Protein AF-A0A956W5E2-F1 (afdb_monomer_lite)

Radius of gyration: 35.15 Å; chains: 1; bounding box: 68×75×87 Å

Structure (mmCIF, N/CA/C/O backbone):
data_AF-A0A956W5E2-F1
#
_entry.id   AF-A0A956W5E2-F1
#
loop_
_atom_site.group_PDB
_atom_site.id
_atom_site.type_symbol
_atom_site.label_atom_id
_atom_site.label_alt_id
_atom_site.label_comp_id
_atom_site.label_asym_id
_atom_site.label_entity_id
_atom_site.label_seq_id
_atom_site.pdbx_PDB_ins_code
_atom_site.Cartn_x
_atom_site.Cartn_y
_atom_site.Cartn_z
_atom_site.occupancy
_atom_site.B_iso_or_equiv
_atom_site.auth_seq_id
_atom_site.auth_comp_id
_atom_site.auth_asym_id
_atom_site.auth_atom_id
_atom_site.pdbx_PDB_model_num
ATOM 1 N N . MET A 1 1 ? -49.319 -36.018 43.834 1.00 47.03 1 MET A N 1
ATOM 2 C CA . MET A 1 1 ? -49.779 -35.787 42.452 1.00 47.03 1 MET A CA 1
ATOM 3 C C . MET A 1 1 ? -48.606 -35.218 41.683 1.00 47.03 1 MET A C 1
ATOM 5 O O . MET A 1 1 ? -48.385 -34.028 41.803 1.00 47.03 1 MET A O 1
ATOM 9 N N . THR A 1 2 ? -47.856 -36.078 40.998 1.00 46.12 2 THR A N 1
ATOM 10 C CA . THR A 1 2 ? -47.038 -35.797 39.804 1.00 46.12 2 THR A CA 1
ATOM 11 C C . THR A 1 2 ? -46.520 -37.161 39.338 1.00 46.12 2 THR A C 1
ATOM 13 O O . THR A 1 2 ? -45.759 -37.814 40.046 1.00 46.12 2 THR A O 1
ATOM 16 N N . ASN A 1 3 ? -47.065 -37.642 38.221 1.00 41.12 3 ASN A N 1
ATOM 17 C CA . ASN A 1 3 ? -46.637 -38.856 37.530 1.00 41.12 3 ASN A CA 1
ATOM 18 C C . ASN A 1 3 ? -45.717 -38.417 36.388 1.00 41.12 3 ASN A C 1
ATOM 20 O O . ASN A 1 3 ? -46.172 -37.624 35.568 1.00 41.12 3 ASN A O 1
ATOM 24 N N . GLU A 1 4 ? -44.504 -38.961 36.304 1.00 49.84 4 GLU A N 1
ATOM 25 C CA . GLU A 1 4 ? -43.619 -38.825 35.141 1.00 49.84 4 GLU A CA 1
ATOM 26 C C . GLU A 1 4 ? -43.017 -40.199 34.779 1.00 49.84 4 GLU A C 1
ATOM 28 O O . GLU A 1 4 ? -42.287 -40.806 35.559 1.00 49.84 4 GLU A O 1
ATOM 33 N N . GLU A 1 5 ? -43.458 -40.682 33.611 1.00 59.91 5 GLU A N 1
ATOM 34 C CA . GLU A 1 5 ? -42.736 -41.381 32.533 1.00 59.91 5 GLU A CA 1
ATOM 35 C C . GLU A 1 5 ? -41.824 -42.598 32.837 1.00 59.91 5 GLU A C 1
ATOM 37 O O . GLU A 1 5 ? -40.694 -42.442 33.304 1.00 59.91 5 GLU A O 1
ATOM 42 N N . PRO A 1 6 ? -42.216 -43.826 32.438 1.00 54.50 6 PRO A N 1
ATOM 43 C CA . PRO A 1 6 ? -41.291 -44.945 32.329 1.00 54.50 6 PRO A CA 1
ATOM 44 C C . PRO A 1 6 ? -40.751 -45.131 30.898 1.00 54.50 6 PRO A C 1
ATOM 46 O O . PRO A 1 6 ? -41.489 -45.466 29.978 1.00 54.50 6 PRO A O 1
ATOM 49 N N . GLY A 1 7 ? -39.424 -45.026 30.778 1.00 49.84 7 GLY A N 1
ATOM 50 C CA . GLY A 1 7 ? -38.568 -46.039 30.144 1.00 49.84 7 GLY A CA 1
ATOM 51 C C . GLY A 1 7 ? -38.759 -46.330 28.653 1.00 49.84 7 GLY A C 1
ATOM 52 O O . GLY A 1 7 ? -39.504 -47.225 28.268 1.00 49.84 7 GLY A O 1
ATOM 53 N N . GLN A 1 8 ? -37.950 -45.663 27.834 1.00 51.41 8 GLN A N 1
ATOM 54 C CA . GLN A 1 8 ? -37.712 -45.971 26.425 1.00 51.41 8 GLN A CA 1
ATOM 55 C C . GLN A 1 8 ? -36.754 -47.172 26.266 1.00 51.41 8 GLN A C 1
ATOM 57 O O . GLN A 1 8 ? -35.693 -47.172 26.895 1.00 51.41 8 GLN A O 1
ATOM 62 N N . PRO A 1 9 ? -37.055 -48.159 25.403 1.00 54.62 9 PRO A N 1
ATOM 63 C CA . PRO A 1 9 ? -36.047 -49.071 24.868 1.00 54.62 9 PRO A CA 1
ATOM 64 C C . PRO A 1 9 ? -35.708 -48.754 23.396 1.00 54.62 9 PRO A C 1
ATOM 66 O O . PRO A 1 9 ? -36.580 -48.729 22.532 1.00 54.62 9 PRO A O 1
ATOM 69 N N . GLU A 1 10 ? -34.421 -48.550 23.112 1.00 56.91 10 GLU A N 1
ATOM 70 C CA . GLU A 1 10 ? -33.783 -48.768 21.797 1.00 56.91 10 GLU A CA 1
ATOM 71 C C . GLU A 1 10 ? -33.281 -50.232 21.705 1.00 56.91 10 GLU A C 1
ATOM 73 O O . GLU A 1 10 ? -33.194 -50.890 22.747 1.00 56.91 10 GLU A O 1
ATOM 78 N N . PRO A 1 11 ? -32.764 -50.746 20.566 1.00 55.19 11 PRO A N 1
ATOM 79 C CA . PRO A 1 11 ? -33.040 -50.483 19.146 1.00 55.19 11 PRO A CA 1
ATOM 80 C C . PRO A 1 11 ? -33.234 -51.808 18.357 1.00 55.19 11 PRO A C 1
ATOM 82 O O . PRO A 1 11 ? -32.930 -52.897 18.841 1.00 55.19 11 PRO A O 1
ATOM 85 N N . THR A 1 12 ? -33.689 -51.759 17.103 1.00 53.91 12 THR A N 1
ATOM 86 C CA . THR A 1 12 ? -33.405 -52.830 16.119 1.00 53.91 12 THR A CA 1
ATOM 87 C C . THR A 1 12 ? -33.592 -52.286 14.706 1.00 53.91 12 THR A C 1
ATOM 89 O O . THR A 1 12 ? -34.713 -52.032 14.277 1.00 53.91 12 THR A O 1
ATOM 92 N N . GLU A 1 13 ? -32.484 -52.077 13.992 1.00 61.84 13 GLU A N 1
ATOM 93 C CA . GLU A 1 13 ? -32.472 -51.792 12.553 1.00 61.84 13 GLU A CA 1
ATOM 94 C C . GLU A 1 13 ? -33.006 -52.990 11.750 1.00 61.84 13 GLU A C 1
ATOM 96 O O . GLU A 1 13 ? -32.501 -54.106 11.908 1.00 61.84 13 GLU A O 1
ATOM 101 N N . PRO A 1 14 ? -33.938 -52.772 10.808 1.00 62.81 14 PRO A N 1
ATOM 102 C CA . PRO A 1 14 ? -34.128 -53.646 9.660 1.00 62.81 14 PRO A CA 1
ATOM 103 C C . PRO A 1 14 ? -33.393 -53.057 8.444 1.00 62.81 14 PRO A C 1
ATOM 105 O O . PRO A 1 14 ? -33.641 -51.920 8.045 1.00 62.81 14 PRO A O 1
ATOM 108 N N . GLY A 1 15 ? -32.476 -53.842 7.868 1.00 52.72 15 GLY A N 1
ATOM 109 C CA . GLY A 1 15 ? -31.698 -53.487 6.675 1.00 52.72 15 GLY A CA 1
ATOM 110 C C . GLY A 1 15 ? -32.546 -53.281 5.406 1.00 52.72 15 GLY A C 1
ATOM 111 O O . GLY A 1 15 ? -33.741 -53.570 5.409 1.00 52.72 15 GLY A O 1
ATOM 112 N N . PRO A 1 16 ? -31.943 -52.793 4.303 1.00 57.84 16 PRO A N 1
ATOM 113 C CA . PRO A 1 16 ? -32.678 -52.362 3.118 1.00 57.84 16 PRO A CA 1
ATOM 114 C C . PRO A 1 16 ? -32.922 -53.533 2.158 1.00 57.84 16 PRO A C 1
ATOM 116 O O . PRO A 1 16 ? -31.976 -54.168 1.689 1.00 57.84 16 PRO A O 1
ATOM 119 N N . PRO A 1 17 ? -34.186 -53.860 1.871 1.00 53.72 17 PRO A N 1
ATOM 120 C CA . PRO A 1 17 ? -34.570 -54.202 0.492 1.00 53.72 17 PRO A CA 1
ATOM 121 C C . PRO A 1 17 ? -36.031 -53.799 0.196 1.00 53.72 17 PRO A C 1
ATOM 123 O O . PRO A 1 17 ? -36.837 -53.712 1.108 1.00 53.72 17 PRO A O 1
ATOM 126 N N . GLN A 1 18 ? -36.543 -53.590 -1.010 1.00 50.56 18 GLN A N 1
ATOM 127 C CA . GLN A 1 18 ? -36.099 -53.424 -2.392 1.00 50.56 18 GLN A CA 1
ATOM 128 C C . GLN A 1 18 ? -37.248 -52.643 -3.068 1.00 50.56 18 GLN A C 1
ATOM 130 O O . GLN A 1 18 ? -38.310 -52.455 -2.478 1.00 50.56 18 GLN A O 1
ATOM 135 N N . ALA A 1 19 ? -37.018 -52.148 -4.281 1.00 51.19 19 ALA A N 1
ATOM 136 C CA . ALA A 1 19 ? -38.018 -51.430 -5.055 1.00 51.19 19 ALA A CA 1
ATOM 137 C C . ALA A 1 19 ? -39.234 -52.320 -5.355 1.00 51.19 19 ALA A C 1
ATOM 139 O O . ALA A 1 19 ? -39.094 -53.305 -6.073 1.00 51.19 19 ALA A O 1
ATOM 140 N N . ASP A 1 20 ? -40.401 -51.919 -4.851 1.00 49.09 20 ASP A N 1
ATOM 141 C CA . ASP A 1 20 ? -41.681 -52.409 -5.339 1.00 49.09 20 ASP A CA 1
ATOM 142 C C . ASP A 1 20 ? -42.245 -51.409 -6.349 1.00 49.09 20 ASP A C 1
ATOM 144 O O . ASP A 1 20 ? -42.499 -50.229 -6.094 1.00 49.09 20 ASP A O 1
ATOM 148 N N . GLU A 1 21 ? -42.351 -51.941 -7.550 1.00 55.62 21 GLU A N 1
ATOM 149 C CA . GLU A 1 21 ? -42.909 -51.395 -8.762 1.00 55.62 21 GLU A CA 1
ATOM 150 C C . GLU A 1 21 ? -44.428 -51.270 -8.558 1.00 55.62 21 GLU A C 1
ATOM 152 O O . GLU A 1 21 ? -45.067 -52.276 -8.263 1.00 55.62 21 GLU A O 1
ATOM 157 N N . ASN A 1 22 ? -45.004 -50.061 -8.658 1.00 51.66 22 ASN A N 1
ATOM 158 C CA . ASN A 1 22 ? -46.274 -49.760 -9.350 1.00 51.66 22 ASN A CA 1
ATOM 159 C C . ASN A 1 22 ? -46.899 -48.406 -8.941 1.00 51.66 22 ASN A C 1
ATOM 161 O O . ASN A 1 22 ? -47.152 -48.123 -7.777 1.00 51.66 22 ASN A O 1
ATOM 165 N N . GLU A 1 23 ? -47.228 -47.631 -9.981 1.00 51.31 23 GLU A N 1
ATOM 166 C CA . GLU A 1 23 ? -48.269 -46.591 -10.045 1.00 51.31 23 GLU A CA 1
ATOM 167 C C . GLU A 1 23 ? -48.008 -45.195 -9.446 1.00 51.31 23 GLU A C 1
ATOM 169 O O . GLU A 1 23 ? -48.607 -44.764 -8.468 1.00 51.31 23 GLU A O 1
ATOM 174 N N . ALA A 1 24 ? -47.286 -44.381 -10.222 1.00 43.59 24 ALA A N 1
ATOM 175 C CA . ALA A 1 24 ? -47.884 -43.151 -10.751 1.00 43.59 24 ALA A CA 1
ATOM 176 C C . ALA A 1 24 ? -47.294 -42.859 -12.138 1.00 43.59 24 ALA A C 1
ATOM 178 O O . ALA A 1 24 ? -46.158 -42.409 -12.285 1.00 43.59 24 ALA A O 1
ATOM 179 N N . ALA A 1 25 ? -48.077 -43.167 -13.171 1.00 47.22 25 ALA A N 1
ATOM 180 C CA . ALA A 1 25 ? -47.764 -42.890 -14.561 1.00 47.22 25 ALA A CA 1
ATOM 181 C C . ALA A 1 25 ? -47.647 -41.375 -14.796 1.00 47.22 25 ALA A C 1
ATOM 183 O O . ALA A 1 25 ? -48.639 -40.673 -14.984 1.00 47.22 25 ALA A O 1
ATOM 184 N N . VAL A 1 26 ? -46.416 -40.874 -14.828 1.00 54.81 26 VAL A N 1
ATOM 185 C CA . VAL A 1 26 ? -46.096 -39.643 -15.551 1.00 54.81 26 VAL A CA 1
ATOM 186 C C . VAL A 1 26 ? -46.123 -40.015 -17.035 1.00 54.81 26 VAL A C 1
ATOM 188 O O . VAL A 1 26 ? -45.442 -40.974 -17.408 1.00 54.81 26 VAL A O 1
ATOM 191 N N . PRO A 1 27 ? -46.890 -39.336 -17.908 1.00 49.84 27 PRO A N 1
ATOM 192 C CA . PRO A 1 27 ? -46.802 -39.617 -19.329 1.00 49.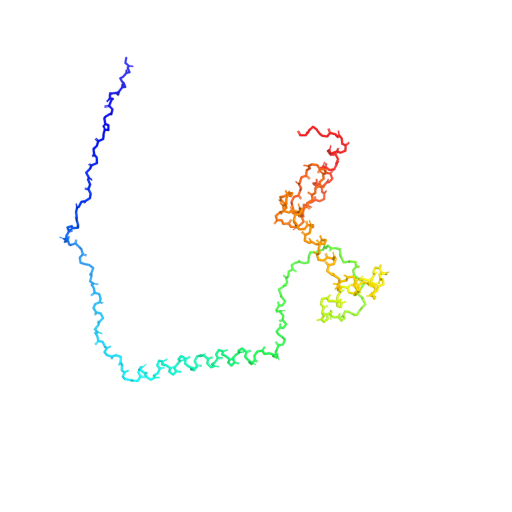84 27 PRO A CA 1
ATOM 193 C C . PRO A 1 27 ? -45.375 -39.310 -19.784 1.00 49.84 27 PRO A C 1
ATOM 195 O O . PRO A 1 27 ? -44.945 -38.157 -19.819 1.00 49.84 27 PRO A O 1
ATOM 198 N N . ALA A 1 28 ? -44.639 -40.364 -20.132 1.00 43.56 28 ALA A N 1
ATOM 199 C CA . ALA A 1 28 ? -43.452 -40.255 -20.948 1.00 43.56 28 ALA A CA 1
ATOM 200 C C . ALA A 1 28 ? -43.878 -39.537 -22.229 1.00 43.56 28 ALA A C 1
ATOM 202 O O . ALA A 1 28 ? -44.584 -40.112 -23.060 1.00 43.56 28 ALA A O 1
ATOM 203 N N . ALA A 1 29 ? -43.483 -38.272 -22.370 1.00 45.72 29 ALA A N 1
ATOM 204 C CA . ALA A 1 29 ? -43.527 -37.576 -23.641 1.00 45.72 29 ALA A CA 1
ATOM 205 C C . ALA A 1 29 ? -42.617 -38.355 -24.592 1.00 45.72 29 ALA A C 1
ATOM 207 O O . ALA A 1 29 ? -41.403 -38.165 -24.651 1.00 45.72 29 ALA A O 1
ATOM 208 N N . THR A 1 30 ? -43.220 -39.321 -25.275 1.00 41.28 30 THR A N 1
ATOM 209 C CA . THR A 1 30 ? -42.606 -40.094 -26.335 1.00 41.28 30 THR A CA 1
ATOM 210 C C . THR A 1 30 ? -42.427 -39.099 -27.466 1.00 41.28 30 THR A C 1
ATOM 212 O O . THR A 1 30 ? -43.352 -38.821 -28.225 1.00 41.28 30 THR A O 1
ATOM 215 N N . SER A 1 31 ? -41.255 -38.470 -27.519 1.00 53.00 31 SER A N 1
ATOM 216 C CA . SER A 1 31 ? -40.866 -37.699 -28.689 1.00 53.00 31 SER A CA 1
ATOM 217 C C . SER A 1 31 ? -40.899 -38.672 -29.870 1.00 53.00 31 SER A C 1
ATOM 219 O O . SER A 1 31 ? -40.242 -39.719 -29.799 1.00 53.00 31 SER A O 1
ATOM 221 N N . PRO A 1 32 ? -41.695 -38.425 -30.922 1.00 49.81 32 PRO A N 1
ATOM 222 C CA . PRO A 1 32 ? -41.685 -39.307 -32.069 1.00 49.81 32 PRO A CA 1
ATOM 223 C C . PRO A 1 32 ? -40.285 -39.216 -32.670 1.00 49.81 32 PRO A C 1
ATOM 225 O O . PRO A 1 32 ? -39.776 -38.121 -32.903 1.00 49.81 32 PRO A O 1
ATOM 228 N N . GLY A 1 33 ? -39.648 -40.371 -32.873 1.00 60.38 33 GLY A N 1
ATOM 229 C CA . GLY A 1 33 ? -38.333 -40.491 -33.492 1.00 60.38 33 GLY A CA 1
ATOM 230 C C . GLY A 1 33 ? -38.330 -39.904 -34.901 1.00 60.38 33 GLY A C 1
ATOM 231 O O . GLY A 1 33 ? -38.479 -40.619 -35.891 1.00 60.38 33 GLY A O 1
ATOM 232 N N . GLY A 1 34 ? -38.159 -38.590 -34.993 1.00 60.47 34 GLY A N 1
ATOM 233 C CA . GLY A 1 34 ? -37.855 -37.885 -36.219 1.00 60.47 34 GLY A CA 1
ATOM 234 C C . GLY A 1 34 ? -36.389 -38.121 -36.524 1.00 60.47 34 GLY A C 1
ATOM 235 O O . GLY A 1 34 ? -35.520 -37.588 -35.836 1.00 60.47 34 GLY A O 1
ATOM 236 N N . ARG A 1 35 ? -36.100 -38.927 -37.553 1.00 67.75 35 ARG A N 1
ATOM 237 C CA . ARG A 1 35 ? -34.781 -38.898 -38.195 1.00 67.75 35 ARG A CA 1
ATOM 238 C C . ARG A 1 35 ? -34.487 -37.433 -38.485 1.00 67.75 35 ARG A C 1
ATOM 240 O O . ARG A 1 35 ? -35.268 -36.799 -39.198 1.00 67.75 35 ARG A O 1
ATOM 247 N N . SER A 1 36 ? -33.422 -36.890 -37.900 1.00 67.38 36 SER A N 1
ATOM 248 C CA . SER A 1 36 ? -33.011 -35.533 -38.230 1.00 67.38 36 SER A CA 1
ATOM 249 C C . SER A 1 36 ? -32.875 -35.455 -39.759 1.00 67.38 36 SER A C 1
ATOM 251 O O . SER A 1 36 ? -32.303 -36.369 -40.365 1.00 67.38 36 SER A O 1
ATOM 253 N N . PRO A 1 37 ? -33.480 -34.454 -40.425 1.00 72.94 37 PRO A N 1
ATOM 254 C CA . PRO A 1 37 ? -33.415 -34.357 -41.879 1.00 72.94 37 PRO A CA 1
ATOM 255 C C . PRO A 1 37 ? -31.945 -34.351 -42.307 1.00 72.94 37 PRO A C 1
ATOM 257 O O . PRO A 1 37 ? -31.122 -33.763 -41.610 1.00 72.94 37 PRO A O 1
ATOM 260 N N . ILE A 1 38 ? -31.590 -34.994 -43.426 1.00 66.81 38 ILE A N 1
ATOM 261 C CA . ILE A 1 38 ? -30.189 -35.147 -43.886 1.00 66.81 38 ILE A CA 1
ATOM 262 C C . ILE A 1 38 ? -29.453 -33.797 -43.967 1.00 66.81 38 ILE A C 1
ATOM 264 O O . ILE A 1 38 ? -28.247 -33.741 -43.729 1.00 66.81 38 ILE A O 1
ATOM 268 N N . TRP A 1 39 ? -30.176 -32.686 -44.179 1.00 57.62 39 TRP A N 1
ATOM 269 C CA . TRP A 1 39 ? -29.602 -31.337 -44.104 1.00 57.62 39 TRP A CA 1
ATOM 270 C C . TRP A 1 39 ? -28.889 -31.061 -42.776 1.00 57.62 39 TRP A C 1
ATOM 272 O O . TRP A 1 39 ? -27.971 -30.255 -42.728 1.00 57.62 39 TRP A O 1
ATOM 282 N N . THR A 1 40 ? -29.281 -31.732 -41.689 1.00 63.25 40 THR A N 1
ATOM 283 C CA . THR A 1 40 ? -28.882 -31.399 -40.311 1.00 63.25 40 THR A CA 1
ATOM 284 C C . THR A 1 40 ? -27.511 -31.971 -40.025 1.00 63.25 40 THR A C 1
ATOM 286 O O . THR A 1 40 ? -26.769 -31.392 -39.244 1.00 63.25 40 THR A O 1
ATOM 289 N N . GLN A 1 41 ? -27.141 -33.054 -40.714 1.00 63.53 41 GLN A N 1
ATOM 290 C CA . GLN A 1 41 ? -25.807 -33.645 -40.645 1.00 63.53 41 GLN A CA 1
ATOM 291 C C . GLN A 1 41 ? -24.748 -32.777 -41.338 1.00 63.53 41 GLN A C 1
ATOM 293 O O . GLN A 1 41 ? -23.579 -32.865 -40.986 1.00 63.53 41 GLN A O 1
ATOM 298 N N . PHE A 1 42 ? -25.151 -31.904 -42.269 1.00 60.28 42 PHE A N 1
ATOM 299 C CA . PHE A 1 42 ? -24.257 -30.937 -42.914 1.00 60.28 42 PHE A CA 1
ATOM 300 C C . PHE A 1 42 ? -24.342 -29.545 -42.279 1.00 60.28 42 PHE A C 1
ATOM 302 O O . PHE A 1 42 ? -23.322 -28.887 -42.100 1.00 60.28 42 PHE A O 1
ATOM 309 N N . LEU A 1 43 ? -25.539 -29.110 -41.879 1.00 65.62 43 LEU A N 1
ATOM 310 C CA . LEU A 1 43 ? -25.760 -27.796 -41.277 1.00 65.62 43 LEU A CA 1
ATOM 311 C C . LEU A 1 43 ? -25.215 -27.696 -39.851 1.00 65.62 43 LEU A C 1
ATOM 313 O O . LEU A 1 43 ? -24.780 -26.619 -39.471 1.00 65.62 43 LEU A O 1
ATOM 317 N N . THR A 1 44 ? -25.184 -28.781 -39.068 1.00 69.69 44 THR A N 1
ATOM 318 C CA . THR A 1 44 ? -24.632 -28.733 -37.700 1.00 69.69 44 THR A CA 1
ATOM 319 C C . THR A 1 44 ? -23.111 -28.557 -37.650 1.00 69.69 44 THR A C 1
ATOM 321 O O . THR A 1 44 ? -22.681 -27.612 -36.989 1.00 69.69 44 THR A O 1
ATOM 324 N N . PRO A 1 45 ? -22.265 -29.340 -38.356 1.00 74.81 45 PRO A N 1
ATOM 325 C CA . PRO A 1 45 ? -20.827 -29.080 -38.345 1.00 74.81 45 PRO A CA 1
ATOM 326 C C . PRO A 1 45 ? -20.491 -27.753 -39.036 1.00 74.81 45 PRO A C 1
ATOM 328 O O . PRO A 1 45 ? -19.634 -27.020 -38.551 1.00 74.81 45 PRO A O 1
ATOM 331 N N . LEU A 1 46 ? -21.203 -27.388 -40.110 1.00 76.50 46 LEU A N 1
ATOM 332 C CA . LEU A 1 46 ? -20.994 -26.113 -40.798 1.00 76.50 46 LEU A CA 1
ATOM 333 C C . LEU A 1 46 ? -21.363 -24.913 -39.913 1.00 76.50 46 LEU A C 1
ATOM 335 O O . LEU A 1 46 ? -20.615 -23.943 -39.881 1.00 76.50 46 LEU A O 1
ATOM 339 N N . ALA A 1 47 ? -22.462 -24.973 -39.156 1.00 77.31 47 ALA A N 1
ATOM 340 C CA . ALA A 1 47 ? -22.846 -23.911 -38.226 1.00 77.31 47 ALA A CA 1
ATOM 341 C C . ALA A 1 47 ? -21.850 -23.761 -37.068 1.00 77.31 47 ALA A C 1
ATOM 343 O O . ALA A 1 47 ? -21.567 -22.638 -36.659 1.00 77.31 47 ALA A O 1
ATOM 344 N N . VAL A 1 48 ? -21.273 -24.863 -36.575 1.00 82.94 48 VAL A N 1
ATOM 345 C CA . VAL A 1 48 ? -20.214 -24.820 -35.553 1.00 82.94 48 VAL A CA 1
ATOM 346 C C . VAL A 1 48 ? -18.940 -24.185 -36.113 1.00 82.94 48 VAL A C 1
ATOM 348 O O . VAL A 1 48 ? -18.345 -23.341 -35.449 1.00 82.94 48 VAL A O 1
ATOM 351 N N . VAL A 1 49 ? -18.546 -24.520 -37.346 1.00 87.44 49 VAL A N 1
ATOM 352 C CA . VAL A 1 49 ? -17.375 -23.911 -38.000 1.00 87.44 49 VAL A CA 1
ATOM 353 C C . VAL A 1 49 ? -17.614 -22.429 -38.294 1.00 87.44 49 VAL A C 1
ATOM 355 O O . VAL A 1 49 ? -16.753 -21.611 -37.993 1.00 87.44 49 VAL A O 1
ATOM 358 N N . ILE A 1 50 ? -18.788 -22.055 -38.812 1.00 87.81 50 ILE A N 1
ATOM 359 C CA . ILE A 1 50 ? -19.150 -20.648 -39.046 1.00 87.81 50 ILE A CA 1
ATOM 360 C C . ILE A 1 50 ? -19.185 -19.879 -37.720 1.00 87.81 50 ILE A C 1
ATOM 362 O O . ILE A 1 50 ? -18.625 -18.790 -37.641 1.00 87.81 50 ILE A O 1
ATOM 366 N N . GLY A 1 51 ? -19.764 -20.452 -36.662 1.00 83.88 51 GLY A N 1
ATOM 367 C CA . GLY A 1 51 ? -19.757 -19.862 -35.322 1.00 83.88 51 GLY A CA 1
ATOM 368 C C . GLY A 1 51 ? -18.341 -19.661 -34.777 1.00 83.88 51 GLY A C 1
ATOM 369 O O . GLY A 1 51 ? -18.027 -18.581 -34.284 1.00 83.88 51 GLY A O 1
ATOM 370 N N . ALA A 1 52 ? -17.457 -20.649 -34.936 1.00 86.25 52 ALA A N 1
ATOM 371 C CA . ALA A 1 52 ? -16.058 -20.550 -34.523 1.00 86.25 52 ALA A CA 1
ATOM 372 C C . ALA A 1 52 ? -15.280 -19.490 -35.323 1.00 86.25 52 ALA A C 1
ATOM 374 O O . ALA A 1 52 ? -14.486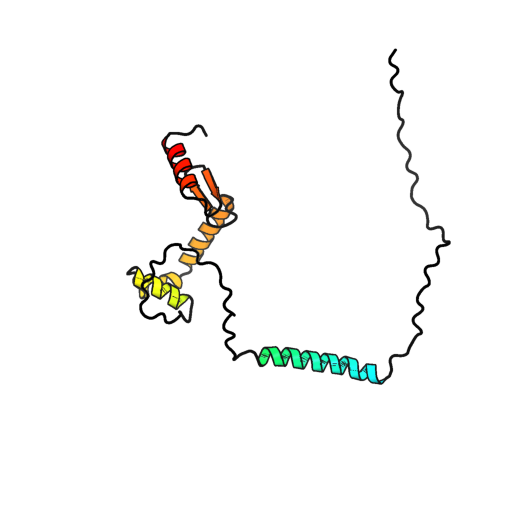 -18.755 -34.742 1.00 86.25 52 ALA A O 1
ATOM 375 N N . VAL A 1 53 ? -15.533 -19.365 -36.631 1.00 90.00 53 VAL A N 1
ATOM 376 C CA . VAL A 1 53 ? -14.911 -18.342 -37.490 1.00 90.00 53 VAL A CA 1
ATOM 377 C C . VAL A 1 53 ? -15.424 -16.942 -37.156 1.00 90.00 53 VAL A C 1
ATOM 379 O O . VAL A 1 53 ? -14.630 -16.010 -37.148 1.00 90.00 53 VAL A O 1
ATOM 382 N N . ILE A 1 54 ? -16.710 -16.778 -36.830 1.00 85.88 54 ILE A N 1
ATOM 383 C CA . ILE A 1 54 ? -17.257 -15.488 -36.381 1.00 85.88 54 ILE A CA 1
ATOM 384 C C . ILE A 1 54 ? -16.631 -15.089 -35.042 1.00 85.88 54 ILE A C 1
ATOM 386 O O . ILE A 1 54 ? -16.157 -13.967 -34.926 1.00 85.88 54 ILE A O 1
ATOM 390 N N . VAL A 1 55 ? -16.551 -15.998 -34.062 1.00 81.00 55 VAL A N 1
ATOM 391 C CA . VAL A 1 55 ? -15.927 -15.708 -32.756 1.00 81.00 55 VAL A CA 1
ATOM 392 C C . VAL A 1 55 ? -14.437 -15.383 -32.913 1.00 81.00 55 VAL A C 1
ATOM 394 O O . VAL A 1 55 ? -13.972 -14.370 -32.393 1.00 81.00 55 VAL A O 1
ATOM 397 N N . ALA A 1 56 ? -13.689 -16.176 -33.685 1.00 80.12 56 ALA A N 1
ATOM 398 C CA . ALA A 1 56 ? -12.278 -15.903 -33.964 1.00 80.12 56 ALA A CA 1
ATOM 399 C C . ALA A 1 56 ? -12.086 -14.582 -34.728 1.00 80.12 56 ALA A C 1
ATOM 401 O O . ALA A 1 56 ? -11.189 -13.809 -34.404 1.00 80.12 56 ALA A O 1
ATOM 402 N N . GLY A 1 57 ? -12.962 -14.300 -35.695 1.00 82.69 57 GLY A N 1
ATOM 403 C CA . GLY A 1 57 ? -12.987 -13.051 -36.445 1.00 82.69 57 GLY A CA 1
ATOM 404 C C . GLY A 1 57 ? -13.294 -11.847 -35.561 1.00 82.69 57 GLY A C 1
ATOM 405 O O . GLY A 1 57 ? -12.642 -10.826 -35.715 1.00 82.69 57 GLY A O 1
ATOM 406 N N . THR A 1 58 ? -14.210 -11.963 -34.592 1.00 79.62 58 THR A N 1
ATOM 407 C CA . THR A 1 58 ? -14.470 -10.877 -33.636 1.00 79.62 58 THR A CA 1
ATOM 408 C C . THR A 1 58 ? -13.273 -10.608 -32.737 1.00 79.62 58 THR A C 1
ATOM 410 O O . THR A 1 58 ? -12.969 -9.448 -32.526 1.00 79.62 58 THR A O 1
ATOM 413 N N . ILE A 1 59 ? -12.552 -11.639 -32.280 1.00 73.69 59 ILE A N 1
ATOM 414 C CA . ILE A 1 59 ? -11.357 -11.454 -31.441 1.00 73.69 59 ILE A CA 1
ATOM 415 C C . ILE A 1 59 ? -10.243 -10.750 -32.230 1.00 73.69 59 ILE A C 1
ATOM 417 O O . ILE A 1 59 ? -9.631 -9.825 -31.714 1.00 73.69 59 ILE A O 1
ATOM 421 N N . TRP A 1 60 ? -10.014 -11.147 -33.486 1.00 70.75 60 TRP A N 1
ATOM 422 C CA . TRP A 1 60 ? -8.994 -10.536 -34.353 1.00 70.75 60 TRP A CA 1
ATOM 423 C C . TRP A 1 60 ? -9.378 -9.145 -34.878 1.00 70.75 60 TRP A C 1
ATOM 425 O O . TRP A 1 60 ? -8.509 -8.372 -35.264 1.00 70.75 60 TRP A O 1
ATOM 435 N N . TYR A 1 61 ? -10.675 -8.837 -34.954 1.00 70.44 61 TYR A N 1
ATOM 436 C CA . TYR A 1 61 ? -11.170 -7.560 -35.475 1.00 70.44 61 TYR A CA 1
ATOM 437 C C . TYR A 1 61 ? -11.361 -6.498 -34.378 1.00 70.44 61 TYR A C 1
ATOM 439 O O . TYR A 1 61 ? -11.553 -5.329 -34.694 1.00 70.44 61 TYR A O 1
ATOM 447 N N . THR A 1 62 ? -11.293 -6.864 -33.093 1.00 64.12 62 THR A N 1
ATOM 448 C CA . THR A 1 62 ? -11.427 -5.920 -31.965 1.00 64.12 62 THR A CA 1
ATOM 449 C C . THR A 1 62 ? -10.116 -5.283 -31.492 1.00 64.12 62 THR A C 1
ATOM 451 O O . THR A 1 62 ? -10.106 -4.689 -30.419 1.00 64.12 62 THR A O 1
ATOM 454 N N . ASP A 1 63 ? -9.027 -5.357 -32.260 1.00 60.94 63 ASP A N 1
ATOM 455 C CA . ASP A 1 63 ? -7.734 -4.785 -31.845 1.00 60.94 63 ASP A CA 1
ATOM 456 C C . ASP A 1 63 ? -7.552 -3.273 -32.122 1.00 60.94 63 ASP A C 1
ATOM 458 O O . ASP A 1 63 ? -6.496 -2.740 -31.804 1.00 60.94 63 ASP A O 1
ATOM 462 N N . ASP A 1 64 ? -8.549 -2.531 -32.628 1.00 61.91 64 ASP A N 1
ATOM 463 C CA . ASP A 1 64 ? -8.340 -1.108 -32.980 1.00 61.91 64 ASP A CA 1
ATOM 464 C C . ASP A 1 64 ? -9.549 -0.168 -32.766 1.00 61.91 64 ASP A C 1
ATOM 466 O O . ASP A 1 64 ? -9.775 0.753 -33.544 1.00 61.91 64 ASP A O 1
ATOM 470 N N . GLU A 1 65 ? -10.322 -0.321 -31.686 1.00 58.66 65 GLU A N 1
ATOM 471 C CA . GLU A 1 65 ? -11.274 0.730 -31.276 1.00 58.66 65 GLU A CA 1
ATOM 472 C C . GLU A 1 65 ? -11.127 1.037 -29.772 1.00 58.66 65 GLU A C 1
ATOM 474 O O . GLU A 1 65 ? -11.479 0.201 -28.932 1.00 58.66 65 GLU A O 1
ATOM 479 N N . PRO A 1 66 ? -10.621 2.226 -29.385 1.00 54.91 66 PRO A N 1
ATOM 480 C CA . PRO A 1 66 ? -10.573 2.638 -27.991 1.00 54.91 66 PRO A CA 1
ATOM 481 C C . PRO A 1 66 ? -12.002 2.901 -27.511 1.00 54.91 66 PRO A C 1
ATOM 483 O O . PRO A 1 66 ? -12.538 4.000 -27.657 1.00 54.91 66 PRO A O 1
ATOM 486 N N . VAL A 1 67 ? -12.640 1.889 -26.924 1.00 50.88 67 VAL A N 1
ATOM 487 C CA . VAL A 1 67 ? -13.900 2.080 -26.207 1.00 50.88 67 VAL A CA 1
ATOM 488 C C . VAL A 1 67 ? -13.581 2.896 -24.960 1.00 50.88 67 VAL A C 1
ATOM 490 O O . VAL A 1 67 ? -13.178 2.364 -23.926 1.00 50.88 67 VAL A O 1
ATOM 493 N N . ALA A 1 68 ? -13.729 4.215 -25.077 1.00 58.09 68 ALA A N 1
ATOM 494 C CA . ALA A 1 68 ? -13.774 5.107 -23.934 1.00 58.09 68 ALA A CA 1
ATOM 495 C C . ALA A 1 68 ? -14.824 4.547 -22.960 1.00 58.09 68 ALA A C 1
ATOM 497 O O . ALA A 1 68 ? -15.977 4.363 -23.369 1.00 58.09 68 ALA A O 1
ATOM 498 N N . PRO A 1 69 ? -14.467 4.222 -21.705 1.00 52.75 69 PRO A N 1
ATOM 499 C CA . PRO A 1 69 ? -15.456 3.731 -20.769 1.00 52.75 69 PRO A CA 1
ATOM 500 C C . PRO A 1 69 ? -16.510 4.821 -20.598 1.00 52.75 69 PRO A C 1
ATOM 502 O O . PRO A 1 69 ? -16.193 5.970 -20.280 1.00 52.75 69 PRO A O 1
ATOM 505 N N . ALA A 1 70 ? -17.763 4.450 -20.869 1.00 48.66 70 ALA A N 1
ATOM 506 C CA . ALA A 1 70 ? -18.920 5.272 -20.579 1.00 48.66 70 ALA A CA 1
ATOM 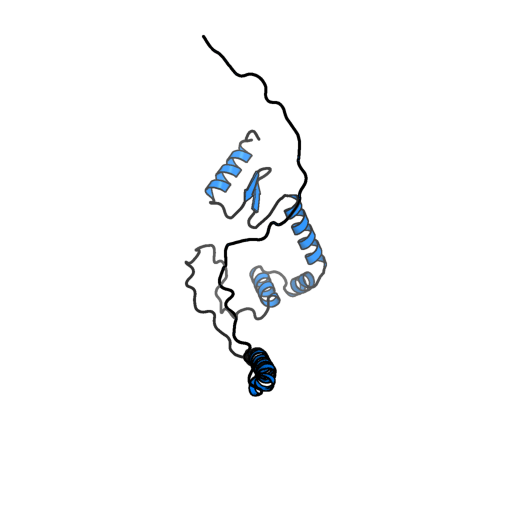507 C C . ALA A 1 70 ? -18.763 5.834 -19.164 1.00 48.66 70 ALA A C 1
ATOM 509 O O . ALA A 1 70 ? -18.534 5.079 -18.218 1.00 48.66 70 ALA A O 1
ATOM 510 N N . ALA A 1 71 ? -18.833 7.159 -19.056 1.00 48.81 71 ALA A N 1
ATOM 511 C CA . ALA A 1 71 ? -18.725 7.883 -17.806 1.00 48.81 71 ALA A CA 1
ATOM 512 C C . ALA A 1 71 ? -19.798 7.385 -16.828 1.00 48.81 71 ALA A C 1
ATOM 514 O O . ALA A 1 71 ? -20.944 7.836 -16.844 1.00 48.81 71 ALA A O 1
ATOM 515 N N . VAL A 1 72 ? -19.422 6.434 -15.976 1.00 42.53 72 VAL A N 1
ATOM 516 C CA . VAL A 1 72 ? -20.133 6.165 -14.736 1.00 42.53 72 VAL A CA 1
ATOM 517 C C . VAL A 1 72 ? -19.733 7.300 -13.814 1.00 42.53 72 VAL A C 1
ATOM 519 O O . VAL A 1 72 ? -18.587 7.406 -13.382 1.00 42.53 72 VAL A O 1
ATOM 522 N N . VAL A 1 73 ? -20.682 8.201 -13.600 1.00 51.59 73 VAL A N 1
ATOM 523 C CA . VAL A 1 73 ? -20.587 9.290 -12.636 1.00 51.59 73 VAL A CA 1
ATOM 524 C C . VAL A 1 73 ? -20.546 8.648 -11.249 1.00 51.59 73 VAL A C 1
ATOM 526 O O . VAL A 1 73 ? -21.580 8.359 -10.649 1.00 51.59 73 VAL A O 1
ATOM 529 N N . SER A 1 74 ? -19.346 8.330 -10.774 1.00 53.25 74 SER A N 1
ATOM 530 C CA . SER A 1 74 ? -19.111 8.023 -9.367 1.00 53.25 74 SER A CA 1
ATOM 531 C C . SER A 1 74 ? -19.128 9.344 -8.597 1.00 53.25 74 SER A C 1
ATOM 533 O O . SER A 1 74 ? -18.528 10.309 -9.076 1.00 53.25 74 SER A O 1
ATOM 535 N N . PRO A 1 75 ? -19.813 9.432 -7.442 1.00 52.78 75 PRO A N 1
ATOM 536 C CA . PRO A 1 75 ? -19.752 10.631 -6.621 1.00 52.78 75 PRO A CA 1
ATOM 537 C C . PRO A 1 75 ? -18.295 10.883 -6.230 1.00 52.78 75 PRO A C 1
ATOM 539 O O . PRO A 1 75 ? -17.589 9.965 -5.809 1.00 52.78 75 PRO A O 1
ATOM 542 N N . GLU A 1 76 ? -17.862 12.122 -6.443 1.00 48.84 76 GLU A N 1
ATOM 543 C CA . GLU A 1 76 ? -16.550 12.640 -6.078 1.00 48.84 76 GLU A CA 1
ATOM 544 C C . GLU A 1 76 ? -16.269 12.282 -4.612 1.00 48.84 76 GLU A C 1
ATOM 546 O O . GLU A 1 76 ? -16.953 12.739 -3.697 1.00 48.84 76 GLU A O 1
ATOM 551 N N . LEU A 1 77 ? -15.296 11.399 -4.386 1.00 44.66 77 LEU A N 1
ATOM 552 C CA . LEU A 1 77 ? -14.668 11.284 -3.081 1.00 44.66 77 LEU A CA 1
ATOM 553 C C . LEU A 1 77 ? -13.661 12.426 -3.005 1.00 44.66 77 LEU A C 1
ATOM 555 O O . LEU A 1 77 ? -12.535 12.309 -3.487 1.00 44.66 77 LEU A O 1
ATOM 559 N N . ASP A 1 78 ? -14.104 13.535 -2.422 1.00 47.59 78 ASP A N 1
ATOM 560 C CA . ASP A 1 78 ? -13.258 14.615 -1.926 1.00 47.59 78 ASP A CA 1
ATOM 561 C C . ASP A 1 78 ? -12.229 14.046 -0.931 1.00 47.59 78 ASP A C 1
ATOM 563 O O . ASP A 1 78 ? -12.469 13.973 0.274 1.00 47.59 78 ASP A O 1
ATOM 567 N N . ALA A 1 79 ? -11.075 13.596 -1.424 1.00 43.53 79 ALA A N 1
ATOM 568 C CA . ALA A 1 79 ? -9.961 13.175 -0.580 1.00 43.53 79 ALA A CA 1
ATOM 569 C C . ALA A 1 79 ? -8.615 13.388 -1.292 1.00 43.53 79 ALA A C 1
ATOM 571 O O . ALA A 1 79 ? -8.137 12.542 -2.040 1.00 43.53 79 ALA A O 1
ATOM 572 N N . VAL A 1 80 ? -8.006 14.546 -1.004 1.00 47.06 80 VAL A N 1
ATOM 573 C CA . VAL A 1 80 ? -6.583 14.887 -1.204 1.00 47.06 80 VAL A CA 1
ATOM 574 C C . VAL A 1 80 ? -6.064 14.709 -2.641 1.00 47.06 80 VAL A C 1
ATOM 576 O O . VAL A 1 80 ? -5.292 13.816 -2.979 1.00 47.06 80 VAL A O 1
ATOM 579 N N . SER A 1 81 ? -6.412 15.676 -3.493 1.00 46.78 81 SER A N 1
ATOM 580 C CA . SER A 1 81 ? -5.611 15.991 -4.677 1.00 46.78 81 SER A CA 1
ATOM 581 C C . SER A 1 81 ? -4.453 16.903 -4.271 1.00 46.78 81 SER A C 1
ATOM 583 O O . SER A 1 81 ? -4.634 18.096 -4.030 1.00 46.78 81 SER A O 1
ATOM 585 N N . ALA A 1 82 ? -3.257 16.326 -4.177 1.00 48.03 82 ALA A N 1
ATOM 586 C CA . ALA A 1 82 ? -1.992 17.060 -4.136 1.00 48.03 82 ALA A CA 1
ATOM 587 C C . ALA A 1 82 ? -1.125 16.755 -5.373 1.00 48.03 82 ALA A C 1
ATOM 589 O O . ALA A 1 82 ? 0.099 16.832 -5.307 1.00 48.03 82 ALA A O 1
ATOM 590 N N . ALA A 1 83 ? -1.737 16.394 -6.506 1.00 46.31 83 ALA A N 1
ATOM 591 C CA . ALA A 1 83 ? -1.014 16.278 -7.770 1.00 46.31 83 ALA A CA 1
ATOM 592 C C . ALA A 1 83 ? -1.016 17.642 -8.488 1.00 46.31 83 ALA A C 1
ATOM 594 O O . ALA A 1 83 ? -2.093 18.207 -8.703 1.00 46.31 83 ALA A O 1
ATOM 595 N N . PRO A 1 84 ? 0.145 18.195 -8.889 1.00 45.72 84 PRO A N 1
ATOM 596 C CA . PRO A 1 84 ? 0.170 19.400 -9.699 1.00 45.72 84 PRO A CA 1
ATOM 597 C C . PRO A 1 84 ? -0.386 19.077 -11.090 1.00 45.72 84 PRO A C 1
ATOM 599 O O . PRO A 1 84 ? 0.213 18.347 -11.879 1.00 45.72 84 PRO A O 1
ATOM 602 N N . THR A 1 85 ? -1.549 19.642 -11.407 1.00 50.38 85 THR A N 1
ATOM 603 C CA . THR A 1 85 ? -2.110 19.661 -12.760 1.00 50.38 85 THR A CA 1
ATOM 604 C C . THR A 1 85 ? -1.300 20.606 -13.641 1.00 50.38 85 THR A C 1
ATOM 606 O O . THR A 1 85 ? -1.659 21.764 -13.847 1.00 50.38 85 THR A O 1
ATOM 609 N N . THR A 1 86 ? -0.209 20.096 -14.196 1.00 49.03 86 THR A N 1
ATOM 610 C CA . THR A 1 86 ? 0.457 20.673 -15.367 1.00 49.03 86 THR A CA 1
ATOM 611 C C . THR A 1 86 ? 0.425 19.637 -16.482 1.00 49.03 86 THR A C 1
ATOM 613 O O . THR A 1 86 ? 1.228 18.716 -16.483 1.00 49.03 86 THR A O 1
ATOM 616 N N . GLY A 1 87 ? -0.544 19.774 -17.397 1.00 54.53 87 GLY A N 1
ATOM 617 C CA . GLY A 1 87 ? -0.604 19.064 -18.683 1.00 54.53 87 GLY A CA 1
ATOM 618 C C . GLY A 1 87 ? -0.497 17.538 -18.596 1.00 54.53 87 GLY A C 1
ATOM 619 O O . GLY A 1 87 ? 0.535 16.977 -18.945 1.00 54.53 87 GLY A O 1
ATOM 620 N N . ALA A 1 88 ? -1.562 16.866 -18.154 1.00 53.78 88 ALA A N 1
ATOM 621 C CA . ALA A 1 88 ? -1.590 15.412 -18.026 1.00 53.78 88 ALA A CA 1
ATOM 622 C C . ALA A 1 88 ? -1.529 14.719 -19.400 1.00 53.78 88 ALA A C 1
ATOM 624 O O . ALA A 1 88 ? -2.542 14.538 -20.073 1.00 53.78 88 ALA A O 1
ATOM 625 N N . VAL A 1 89 ? -0.331 14.299 -19.799 1.00 58.38 89 VAL A N 1
ATOM 626 C CA . VAL A 1 89 ? -0.174 13.131 -20.666 1.00 58.38 89 VAL A CA 1
ATOM 627 C C . VAL A 1 89 ? -0.407 11.924 -19.762 1.00 58.38 89 VAL A C 1
ATOM 629 O O . VAL A 1 89 ? 0.307 11.754 -18.773 1.00 58.38 89 VAL A O 1
ATOM 632 N N . SER A 1 90 ? -1.437 11.123 -20.037 1.00 72.81 90 SER A N 1
ATOM 633 C CA . SER A 1 90 ? -1.643 9.863 -19.320 1.00 72.81 90 SER A CA 1
ATOM 634 C C . SER A 1 90 ? -0.387 9.001 -19.472 1.00 72.81 90 SER A C 1
ATOM 636 O O . SER A 1 90 ? 0.106 8.868 -20.594 1.00 72.81 90 SER A O 1
ATOM 638 N N . PRO A 1 91 ? 0.161 8.436 -18.384 1.00 72.12 91 PRO A N 1
ATOM 639 C CA . PRO A 1 91 ? 1.339 7.593 -18.494 1.00 72.12 91 PRO A CA 1
ATOM 640 C C . PRO A 1 91 ? 1.003 6.387 -19.372 1.00 72.12 91 PRO A C 1
ATOM 642 O O . PRO A 1 91 ? 0.064 5.645 -19.091 1.00 72.12 91 PRO A O 1
ATOM 645 N N . THR A 1 92 ? 1.766 6.201 -20.448 1.00 82.38 92 THR A N 1
ATOM 646 C CA . THR A 1 92 ? 1.582 5.082 -21.383 1.00 82.38 92 THR A CA 1
ATOM 647 C C . THR A 1 92 ? 1.916 3.744 -20.716 1.00 82.38 92 THR A C 1
ATOM 649 O O . THR A 1 92 ? 1.393 2.705 -21.112 1.00 82.38 92 THR A O 1
ATOM 652 N N . THR A 1 93 ? 2.766 3.758 -19.680 1.00 92.75 93 THR A N 1
ATOM 653 C CA . THR A 1 93 ? 3.151 2.575 -18.903 1.00 92.75 93 THR A CA 1
ATOM 654 C C . THR A 1 93 ? 3.159 2.845 -17.395 1.00 92.75 93 THR A C 1
ATOM 656 O O . THR A 1 93 ? 3.297 3.981 -16.941 1.00 92.75 93 THR A O 1
ATOM 659 N N . VAL A 1 94 ? 3.083 1.776 -16.594 1.00 92.12 94 VAL A N 1
ATOM 660 C CA . VAL A 1 94 ? 3.236 1.852 -15.127 1.00 92.12 94 VAL A CA 1
ATOM 661 C C . VAL A 1 94 ? 4.610 2.403 -14.735 1.00 92.12 94 VAL A C 1
ATOM 663 O O . VAL A 1 94 ? 4.713 3.176 -13.787 1.00 92.12 94 VAL A O 1
ATOM 666 N N . LEU A 1 95 ? 5.664 2.048 -15.480 1.00 92.81 95 LEU A N 1
ATOM 667 C CA . LEU A 1 95 ? 7.006 2.572 -15.237 1.00 92.81 95 LEU A CA 1
ATOM 668 C C . LEU A 1 95 ? 7.032 4.095 -15.395 1.00 92.81 95 LEU A C 1
ATOM 670 O O . LEU A 1 95 ? 7.552 4.781 -14.521 1.00 92.81 95 LEU A O 1
ATOM 674 N N . ASP A 1 96 ? 6.431 4.628 -16.459 1.00 93.94 96 ASP A N 1
ATOM 675 C CA . ASP A 1 96 ? 6.386 6.075 -16.694 1.00 93.94 96 ASP A CA 1
ATOM 676 C C . ASP A 1 96 ? 5.615 6.802 -15.587 1.00 93.94 96 ASP A C 1
ATOM 678 O O . ASP A 1 96 ? 6.054 7.855 -15.124 1.00 93.94 96 ASP A O 1
ATOM 682 N N . ALA A 1 97 ? 4.518 6.212 -15.099 1.00 94.94 97 ALA A N 1
ATOM 683 C CA . ALA A 1 97 ? 3.767 6.746 -13.964 1.00 94.94 97 ALA A CA 1
ATOM 684 C C . ALA A 1 97 ? 4.637 6.832 -12.699 1.00 94.94 97 ALA A C 1
ATOM 686 O O . ALA A 1 97 ? 4.721 7.884 -12.064 1.00 94.94 97 ALA A O 1
ATOM 687 N N . LEU A 1 98 ? 5.330 5.742 -12.354 1.00 95.25 98 LEU A N 1
ATOM 688 C CA . LEU A 1 98 ? 6.198 5.677 -11.175 1.00 95.25 98 LEU A CA 1
ATOM 689 C C . LEU A 1 98 ? 7.382 6.646 -11.272 1.00 95.25 98 LEU A C 1
ATOM 691 O O . LEU A 1 98 ? 7.703 7.313 -10.290 1.00 95.25 98 LEU A O 1
ATOM 695 N N . LEU A 1 99 ? 8.012 6.766 -12.444 1.00 95.31 99 LEU A N 1
ATOM 696 C CA . LEU A 1 99 ? 9.080 7.746 -12.672 1.00 95.31 99 LEU A CA 1
ATOM 697 C C . LEU A 1 99 ? 8.556 9.186 -12.579 1.00 95.31 99 LEU A C 1
ATOM 699 O O . LEU A 1 99 ? 9.248 10.051 -12.043 1.00 95.31 99 LEU A O 1
ATOM 703 N N . GLY A 1 100 ? 7.329 9.434 -13.043 1.00 95.25 100 GLY A N 1
ATOM 704 C CA . GLY A 1 100 ? 6.652 10.719 -12.894 1.00 95.25 100 GLY A CA 1
ATOM 705 C C . GLY A 1 100 ? 6.404 11.092 -11.431 1.00 95.25 100 GLY A C 1
ATOM 706 O O . GLY A 1 100 ? 6.602 12.246 -11.055 1.00 95.25 100 GLY A O 1
ATOM 707 N N . TYR A 1 101 ? 6.022 10.136 -10.578 1.00 96.62 101 TYR A N 1
ATOM 708 C CA . TYR A 1 101 ? 5.924 10.373 -9.133 1.00 96.62 101 TYR A CA 1
ATOM 709 C C . TYR A 1 101 ? 7.292 10.601 -8.497 1.00 96.62 101 TYR A C 1
ATOM 711 O O . TYR A 1 101 ? 7.438 11.540 -7.722 1.00 96.62 101 TYR A O 1
ATOM 719 N N . ALA A 1 102 ? 8.302 9.804 -8.859 1.00 96.12 102 ALA A N 1
ATOM 720 C CA . ALA A 1 102 ? 9.665 9.976 -8.362 1.00 96.12 102 ALA A CA 1
ATOM 721 C C . ALA A 1 102 ? 10.194 11.391 -8.642 1.00 96.12 102 ALA A C 1
ATOM 723 O O . ALA A 1 102 ? 10.735 12.031 -7.746 1.00 96.12 102 ALA A O 1
ATOM 724 N N . GLN A 1 103 ? 9.951 11.923 -9.842 1.00 95.88 103 GLN A N 1
ATOM 725 C CA . GLN A 1 103 ? 10.326 13.293 -10.188 1.00 95.88 103 GLN A CA 1
ATOM 726 C C . GLN A 1 103 ? 9.589 14.348 -9.345 1.00 95.88 103 GLN A C 1
ATOM 728 O O . GLN A 1 103 ? 10.195 15.342 -8.955 1.00 95.88 103 GLN A O 1
ATOM 733 N N . GLN A 1 104 ? 8.301 14.147 -9.041 1.00 96.31 104 GLN A N 1
ATOM 734 C CA . GLN A 1 104 ? 7.517 15.080 -8.213 1.00 96.31 104 GLN A CA 1
ATOM 735 C C . GLN A 1 104 ? 8.040 15.190 -6.778 1.00 96.31 104 GLN A C 1
ATOM 737 O O . GLN A 1 104 ? 7.882 16.237 -6.153 1.00 96.31 104 GLN A O 1
ATOM 742 N N . VAL A 1 105 ? 8.662 14.125 -6.266 1.00 96.81 105 VAL A N 1
ATOM 743 C CA . VAL A 1 105 ? 9.263 14.085 -4.925 1.00 96.81 105 VAL A CA 1
ATOM 744 C C . VAL A 1 105 ? 10.794 14.208 -4.949 1.00 96.81 105 VAL A C 1
ATOM 746 O O . VAL A 1 105 ? 11.444 13.872 -3.964 1.00 96.81 105 VAL A O 1
ATOM 749 N N . ASP A 1 106 ? 11.362 14.693 -6.060 1.00 96.31 106 ASP A N 1
ATOM 750 C CA . ASP A 1 106 ? 12.800 14.958 -6.251 1.00 96.31 106 ASP A CA 1
ATOM 751 C C . ASP A 1 106 ? 13.715 13.729 -6.049 1.00 96.31 106 ASP A C 1
ATOM 753 O O . ASP A 1 106 ? 14.850 13.818 -5.580 1.00 96.31 106 ASP A O 1
ATOM 757 N N . ILE A 1 107 ? 13.221 12.543 -6.413 1.00 97.19 107 ILE A N 1
ATOM 758 C CA . ILE A 1 107 ? 14.008 11.306 -6.460 1.00 97.19 107 ILE A CA 1
ATOM 759 C C . ILE A 1 107 ? 14.724 11.200 -7.816 1.00 97.19 107 ILE A C 1
ATOM 761 O O . ILE A 1 107 ? 14.119 11.377 -8.876 1.00 97.19 107 ILE A O 1
ATOM 765 N N . ASP A 1 108 ? 16.008 10.821 -7.793 1.00 97.50 108 ASP A N 1
ATOM 766 C CA . ASP A 1 108 ? 16.789 10.510 -8.997 1.00 97.50 108 ASP A CA 1
ATOM 767 C C . ASP A 1 108 ? 16.144 9.351 -9.777 1.00 97.50 108 ASP A C 1
ATOM 769 O O . ASP A 1 108 ? 16.134 8.193 -9.349 1.00 97.50 108 ASP A O 1
ATOM 773 N N . THR A 1 109 ? 15.610 9.665 -10.956 1.00 96.31 109 THR A N 1
ATOM 774 C CA . THR A 1 109 ? 14.849 8.715 -11.778 1.00 96.31 109 THR A CA 1
ATOM 775 C C . THR A 1 109 ? 15.713 7.613 -12.396 1.00 96.31 109 THR A C 1
ATOM 777 O O . THR A 1 109 ? 15.201 6.532 -12.690 1.00 96.31 109 THR A O 1
ATOM 780 N N . SER A 1 110 ? 17.020 7.832 -12.564 1.00 95.75 110 SER A N 1
ATOM 781 C CA . SER A 1 110 ? 17.959 6.826 -13.076 1.00 95.75 110 SER A CA 1
ATOM 782 C C . SER A 1 110 ? 18.266 5.775 -12.010 1.00 95.75 110 SER A C 1
ATOM 784 O O . SER A 1 110 ? 18.171 4.564 -12.251 1.00 95.75 110 SER A O 1
ATOM 786 N N . GLN A 1 111 ? 18.557 6.234 -10.793 1.00 95.38 111 GLN A N 1
ATOM 787 C CA . GLN A 1 111 ? 18.749 5.371 -9.629 1.00 95.38 111 GLN A CA 1
ATOM 788 C C . GLN A 1 111 ? 17.459 4.627 -9.290 1.00 95.38 111 GLN A C 1
ATOM 790 O O . GLN A 1 111 ? 17.483 3.416 -9.070 1.00 95.38 111 GLN A O 1
ATOM 795 N N . PHE A 1 112 ? 16.317 5.313 -9.330 1.00 96.00 112 PHE A N 1
ATOM 796 C CA . PHE A 1 112 ? 15.024 4.698 -9.060 1.00 96.00 112 PHE A CA 1
ATOM 797 C C . PHE A 1 112 ? 14.656 3.633 -10.098 1.00 96.00 112 PHE A C 1
ATOM 799 O O . PHE A 1 112 ? 14.241 2.540 -9.721 1.00 96.00 112 PHE A O 1
ATOM 806 N N . ARG A 1 113 ? 14.902 3.875 -11.393 1.00 94.62 113 ARG A N 1
ATOM 807 C CA . ARG A 1 113 ? 14.723 2.849 -12.435 1.00 94.62 113 ARG A CA 1
ATOM 808 C C . ARG A 1 113 ? 15.585 1.615 -12.172 1.00 94.62 113 ARG A C 1
ATOM 810 O O . ARG A 1 113 ? 15.109 0.496 -12.333 1.00 94.62 113 ARG A O 1
ATOM 817 N N . THR A 1 114 ? 16.832 1.815 -11.753 1.00 94.12 114 THR A N 1
ATOM 818 C CA . THR A 1 114 ? 17.737 0.712 -11.395 1.00 94.12 114 THR A CA 1
ATOM 819 C C . THR A 1 114 ? 17.207 -0.069 -10.190 1.00 94.12 114 THR A C 1
ATOM 821 O O . THR A 1 114 ? 17.230 -1.296 -10.196 1.00 94.12 114 THR A O 1
ATOM 824 N N . CYS A 1 115 ? 16.671 0.628 -9.185 1.00 93.00 115 CYS A N 1
ATOM 825 C CA . CYS A 1 115 ? 16.041 0.020 -8.014 1.00 93.00 115 CYS A CA 1
ATOM 826 C C . CYS A 1 115 ? 14.806 -0.814 -8.389 1.00 93.00 115 CYS A C 1
ATOM 828 O O . CYS A 1 115 ? 14.677 -1.950 -7.944 1.00 93.00 115 CYS A O 1
ATOM 830 N N . LEU A 1 116 ? 13.934 -0.291 -9.257 1.00 92.94 116 LEU A N 1
ATOM 831 C CA . LEU A 1 116 ? 12.741 -1.004 -9.729 1.00 92.94 116 LEU A CA 1
ATOM 832 C C . LEU A 1 116 ? 13.072 -2.254 -10.557 1.00 92.94 116 LEU A C 1
ATOM 834 O O . LEU A 1 116 ? 12.300 -3.205 -10.549 1.00 92.94 116 LEU A O 1
ATOM 838 N N . ALA A 1 117 ? 14.200 -2.254 -11.272 1.00 90.50 117 ALA A N 1
ATOM 839 C CA . ALA A 1 117 ? 14.658 -3.398 -12.063 1.00 90.50 117 ALA A CA 1
ATOM 840 C C . ALA A 1 117 ? 15.382 -4.475 -11.230 1.00 90.50 117 ALA A C 1
ATOM 842 O O . ALA A 1 117 ? 15.730 -5.525 -11.764 1.00 90.50 117 ALA A O 1
ATOM 843 N N . SER A 1 118 ? 15.648 -4.206 -9.950 1.00 90.94 118 SER A N 1
ATOM 844 C CA . SER A 1 118 ? 16.316 -5.127 -9.033 1.00 90.94 118 SER A CA 1
ATOM 845 C C . SER A 1 118 ? 15.313 -6.045 -8.332 1.00 90.94 118 SER A C 1
ATOM 847 O O . SER A 1 118 ? 14.295 -5.588 -7.810 1.00 90.94 118 SER A O 1
ATOM 849 N N . ASP A 1 119 ? 15.667 -7.322 -8.184 1.00 92.25 119 ASP A N 1
ATOM 850 C CA . ASP A 1 119 ? 14.876 -8.296 -7.417 1.00 92.25 119 ASP A CA 1
ATOM 851 C C . ASP A 1 119 ? 14.784 -7.952 -5.917 1.00 92.25 119 ASP A C 1
ATOM 853 O O . ASP A 1 119 ? 13.900 -8.438 -5.211 1.00 92.25 119 ASP A O 1
ATOM 857 N N . SER A 1 120 ? 15.663 -7.081 -5.404 1.00 90.81 120 SER A N 1
ATOM 858 C CA . SER A 1 120 ? 15.673 -6.695 -3.987 1.00 90.81 120 SER A CA 1
ATOM 859 C C . SER A 1 120 ? 14.353 -6.074 -3.529 1.00 90.81 120 SER A C 1
ATOM 861 O O . SER A 1 120 ? 13.913 -6.326 -2.408 1.00 90.81 120 SER A O 1
ATOM 863 N N . ALA A 1 121 ? 13.711 -5.273 -4.385 1.00 89.94 121 ALA A N 1
ATOM 864 C CA . ALA A 1 121 ? 12.426 -4.660 -4.070 1.00 89.94 121 ALA A CA 1
ATOM 865 C C . ALA A 1 121 ? 11.315 -5.717 -3.981 1.00 89.94 121 ALA A C 1
ATOM 867 O O . ALA A 1 121 ? 10.493 -5.665 -3.067 1.00 89.94 121 ALA A O 1
ATOM 868 N N . ALA A 1 122 ? 11.332 -6.712 -4.874 1.00 91.50 122 ALA A N 1
ATOM 869 C CA . ALA A 1 122 ? 10.369 -7.809 -4.866 1.00 91.50 122 ALA A CA 1
ATOM 870 C C . ALA A 1 122 ? 10.485 -8.658 -3.591 1.00 91.50 122 ALA A C 1
ATOM 872 O O . ALA A 1 122 ? 9.466 -8.983 -2.982 1.00 91.50 122 ALA A O 1
ATOM 873 N N . THR A 1 123 ? 11.706 -8.957 -3.137 1.00 94.62 123 THR A N 1
ATOM 874 C CA . THR A 1 123 ? 11.936 -9.654 -1.860 1.00 94.62 123 THR A CA 1
ATOM 875 C C . THR A 1 123 ? 11.331 -8.888 -0.689 1.00 94.62 123 THR A C 1
ATOM 877 O O . THR A 1 123 ? 10.568 -9.459 0.083 1.00 94.62 123 THR A O 1
ATOM 880 N N . ILE A 1 124 ? 11.593 -7.579 -0.599 1.00 94.25 124 ILE A N 1
ATOM 881 C CA . ILE A 1 124 ? 11.021 -6.738 0.460 1.00 94.25 124 ILE A CA 1
ATOM 882 C C . ILE A 1 124 ? 9.487 -6.774 0.390 1.00 94.25 124 ILE A C 1
ATOM 884 O O . ILE A 1 124 ? 8.836 -7.018 1.400 1.00 94.25 124 ILE A O 1
ATOM 888 N N . VAL A 1 125 ? 8.881 -6.600 -0.786 1.00 94.88 125 VAL A N 1
ATOM 889 C CA . VAL A 1 125 ? 7.414 -6.655 -0.931 1.00 94.88 125 VAL A CA 1
ATOM 890 C C . VAL A 1 125 ? 6.851 -7.995 -0.448 1.00 94.88 125 VAL A C 1
ATOM 892 O O . VAL A 1 125 ? 5.892 -8.004 0.324 1.00 94.88 125 VAL A O 1
ATOM 895 N N . ASN A 1 126 ? 7.464 -9.114 -0.831 1.00 96.38 126 ASN A N 1
ATOM 896 C CA . ASN A 1 126 ? 7.026 -10.446 -0.412 1.00 96.38 126 ASN A CA 1
ATOM 897 C C . ASN A 1 126 ? 7.150 -10.652 1.106 1.00 96.38 126 ASN A C 1
ATOM 899 O O . ASN A 1 126 ? 6.216 -11.162 1.726 1.00 96.38 126 ASN A O 1
ATOM 903 N N . ASP A 1 127 ? 8.236 -10.186 1.725 1.00 97.12 127 ASP A N 1
ATOM 904 C CA . ASP A 1 127 ? 8.425 -10.247 3.180 1.00 97.12 127 ASP A CA 1
ATOM 905 C C . ASP A 1 127 ? 7.386 -9.397 3.929 1.00 97.12 127 ASP A C 1
ATOM 907 O O . ASP A 1 127 ? 6.918 -9.756 5.012 1.00 97.12 127 ASP A O 1
ATOM 911 N N . HIS A 1 128 ? 7.005 -8.245 3.375 1.00 96.00 128 HIS A N 1
ATOM 912 C CA . HIS A 1 128 ? 5.943 -7.407 3.931 1.00 96.00 128 HIS A CA 1
ATOM 913 C C . HIS A 1 128 ? 4.556 -8.055 3.782 1.00 96.00 128 HIS A C 1
ATOM 915 O O . HIS A 1 128 ? 3.765 -7.995 4.724 1.00 96.00 128 HIS A O 1
ATOM 921 N N . LEU A 1 129 ? 4.272 -8.704 2.648 1.00 97.19 129 LEU A N 1
ATOM 922 C CA . LEU A 1 129 ? 3.025 -9.447 2.427 1.00 97.19 129 LEU A CA 1
ATOM 923 C C . LEU A 1 129 ? 2.889 -10.626 3.396 1.00 97.19 129 LEU A C 1
ATOM 925 O O . LEU A 1 129 ? 1.840 -10.777 4.022 1.00 97.19 129 LEU A O 1
ATOM 929 N N . ALA A 1 130 ? 3.953 -11.417 3.564 1.00 97.62 130 ALA A N 1
ATOM 930 C CA . ALA A 1 130 ? 3.977 -12.546 4.492 1.00 97.62 130 ALA A CA 1
ATOM 931 C C . ALA A 1 130 ? 3.730 -12.087 5.934 1.00 97.62 130 ALA A C 1
ATOM 933 O O . ALA A 1 130 ? 2.829 -12.595 6.596 1.00 97.62 130 ALA A O 1
ATOM 934 N N . ARG A 1 131 ? 4.436 -11.041 6.385 1.00 96.56 131 ARG A N 1
ATOM 935 C CA . ARG A 1 131 ? 4.208 -10.474 7.722 1.00 96.56 131 ARG A CA 1
ATOM 936 C C . ARG A 1 131 ? 2.784 -9.965 7.903 1.00 96.56 131 ARG A C 1
ATOM 938 O O . ARG A 1 131 ? 2.197 -10.194 8.951 1.00 96.56 131 ARG A O 1
ATOM 945 N N . GLY A 1 132 ? 2.217 -9.282 6.908 1.00 96.50 132 GLY A N 1
ATOM 946 C CA . GLY A 1 132 ? 0.823 -8.837 6.964 1.00 96.50 132 GLY A CA 1
ATOM 947 C C . GLY A 1 132 ? -0.138 -10.002 7.206 1.00 96.50 132 GLY A C 1
ATOM 948 O O . GLY A 1 132 ? -0.979 -9.924 8.102 1.00 96.50 132 GLY A O 1
ATOM 949 N N . ALA A 1 133 ? 0.038 -11.101 6.469 1.00 97.06 133 ALA A N 1
ATOM 950 C CA . ALA A 1 133 ? -0.751 -12.317 6.648 1.00 97.06 133 ALA A CA 1
ATOM 951 C C . ALA A 1 133 ? -0.550 -12.949 8.038 1.00 97.06 133 ALA A C 1
ATOM 953 O O . ALA A 1 133 ? -1.537 -13.305 8.681 1.00 97.06 133 ALA A O 1
ATOM 954 N N . ASP A 1 134 ? 0.688 -13.013 8.538 1.00 97.25 134 ASP A N 1
ATOM 955 C CA . AS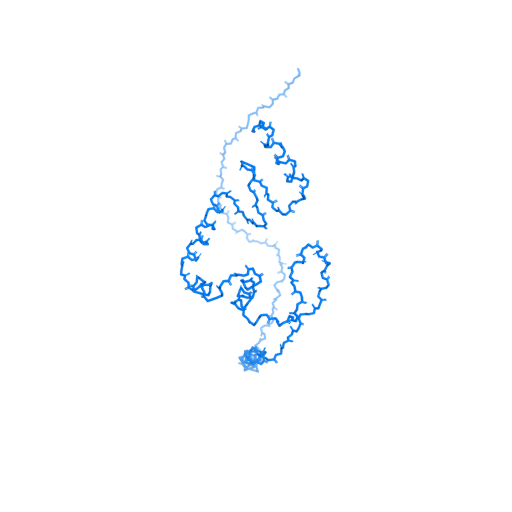P A 1 134 ? 1.006 -13.530 9.880 1.00 97.25 134 ASP A CA 1
ATOM 956 C C . ASP A 1 134 ? 0.335 -12.710 10.995 1.00 97.25 134 ASP A C 1
ATOM 958 O O . ASP A 1 134 ? -0.104 -13.259 12.006 1.00 97.25 134 ASP A O 1
ATOM 962 N N . TYR A 1 135 ? 0.204 -11.395 10.799 1.00 95.75 135 TYR A N 1
ATOM 963 C CA . TYR A 1 135 ? -0.530 -10.504 11.702 1.00 95.75 135 TYR A CA 1
ATOM 964 C C . TYR A 1 135 ? -2.052 -10.513 11.481 1.00 95.75 135 TYR A C 1
ATOM 966 O O . TYR A 1 135 ? -2.761 -9.761 12.147 1.00 95.75 135 TYR A O 1
ATOM 974 N N . GLY A 1 136 ? -2.577 -11.345 10.577 1.00 96.31 136 GLY A N 1
ATOM 975 C CA . GLY A 1 136 ? -4.012 -11.474 10.314 1.00 96.31 136 GLY A CA 1
ATOM 976 C C . GLY A 1 136 ? -4.610 -10.360 9.450 1.00 96.31 136 GLY A C 1
ATOM 977 O O . GLY A 1 136 ? -5.829 -10.179 9.445 1.00 96.31 136 GLY A O 1
ATOM 978 N N . VAL A 1 137 ? -3.791 -9.602 8.717 1.00 97.62 137 VAL A N 1
ATOM 979 C CA . VAL A 1 137 ? -4.275 -8.589 7.769 1.00 97.62 137 VAL A CA 1
ATOM 980 C C . VAL A 1 137 ? -4.933 -9.282 6.576 1.00 97.62 137 VAL A C 1
ATOM 982 O O . VAL A 1 137 ? -4.293 -10.039 5.852 1.00 97.62 137 VAL A O 1
ATOM 985 N N . THR A 1 138 ? -6.217 -8.997 6.352 1.00 96.00 138 THR A N 1
ATOM 986 C CA . THR A 1 138 ? -7.023 -9.586 5.263 1.00 96.00 138 THR A CA 1
ATOM 987 C C . THR A 1 138 ? -7.405 -8.585 4.173 1.00 96.00 138 THR A C 1
ATOM 989 O O . THR A 1 138 ? -7.949 -8.972 3.141 1.00 96.00 138 THR A O 1
ATOM 992 N N . GLY A 1 139 ? -7.110 -7.301 4.373 1.00 95.12 139 GLY A N 1
ATOM 993 C CA . GLY A 1 139 ? -7.425 -6.235 3.430 1.00 95.12 139 GLY A CA 1
ATOM 994 C C . GLY A 1 139 ? -6.718 -4.938 3.796 1.00 95.12 139 GLY A C 1
ATOM 995 O O . GLY A 1 139 ? -6.064 -4.845 4.831 1.00 95.12 139 GLY A O 1
ATOM 996 N N . THR A 1 140 ? -6.833 -3.933 2.932 1.00 95.81 140 THR A N 1
ATOM 997 C CA . THR A 1 140 ? -6.258 -2.606 3.158 1.00 95.81 140 THR A CA 1
ATOM 998 C C . THR A 1 140 ? -7.338 -1.516 3.072 1.00 95.81 140 THR A C 1
ATOM 1000 O O . THR A 1 140 ? -8.294 -1.660 2.309 1.00 95.81 140 THR A O 1
ATOM 1003 N N . PRO A 1 141 ? -7.206 -0.420 3.845 1.00 96.12 141 PRO A N 1
ATOM 1004 C CA . PRO A 1 141 ? -6.174 -0.212 4.858 1.00 96.12 141 PRO A CA 1
ATOM 1005 C C . PRO A 1 141 ? -6.471 -0.995 6.152 1.00 96.12 141 PRO A C 1
ATOM 1007 O O . PRO A 1 141 ? -7.619 -1.137 6.560 1.00 96.12 141 PRO A O 1
ATOM 1010 N N . THR A 1 142 ? -5.420 -1.482 6.809 1.00 97.25 142 THR A N 1
ATOM 1011 C CA . THR A 1 142 ? -5.458 -2.016 8.178 1.00 97.25 142 THR A CA 1
ATOM 1012 C C . THR A 1 142 ? -4.331 -1.359 8.956 1.00 97.25 142 THR A C 1
ATOM 1014 O O . THR A 1 142 ? -3.201 -1.286 8.473 1.00 97.25 142 THR A O 1
ATOM 1017 N N . PHE A 1 143 ? -4.642 -0.877 10.153 1.00 97.00 143 PHE A N 1
ATOM 1018 C CA . PHE A 1 143 ? -3.724 -0.168 11.031 1.00 97.00 143 PHE A CA 1
ATOM 1019 C C . PHE A 1 143 ? -3.497 -0.969 12.307 1.00 97.00 143 PHE A C 1
ATOM 1021 O O . PHE A 1 143 ? -4.399 -1.642 12.804 1.00 97.00 143 PHE A O 1
ATOM 1028 N N . PHE A 1 144 ? -2.295 -0.845 12.855 1.00 95.75 144 PHE A N 1
ATOM 1029 C CA . PHE A 1 144 ? -1.964 -1.320 14.190 1.00 95.75 144 PHE A CA 1
ATOM 1030 C C . PHE A 1 144 ? -1.556 -0.113 15.024 1.00 95.75 144 PHE A C 1
ATOM 1032 O O . PHE A 1 144 ? -0.553 0.537 14.729 1.00 95.75 144 PHE A O 1
ATOM 1039 N N . ILE A 1 145 ? -2.352 0.202 16.039 1.00 95.31 145 ILE A N 1
ATOM 1040 C CA . ILE A 1 145 ? -2.056 1.238 17.027 1.00 95.31 145 ILE A CA 1
ATOM 1041 C C . ILE A 1 145 ? -1.667 0.478 18.293 1.00 95.31 145 ILE A C 1
ATOM 1043 O O . ILE A 1 145 ? -2.526 -0.052 18.997 1.00 95.31 145 ILE A O 1
ATOM 1047 N N . ASN A 1 146 ? -0.358 0.318 18.507 1.00 92.19 146 ASN A N 1
ATOM 1048 C CA . ASN A 1 146 ? 0.206 -0.637 19.467 1.00 92.19 146 ASN A CA 1
ATOM 1049 C C . ASN A 1 146 ? -0.385 -2.050 19.278 1.00 92.19 146 ASN A C 1
ATOM 1051 O O . ASN A 1 146 ? -0.225 -2.655 18.219 1.00 92.19 146 ASN A O 1
ATOM 1055 N N . ASN A 1 147 ? -1.078 -2.578 20.291 1.00 89.94 147 ASN A N 1
ATOM 1056 C CA . ASN A 1 147 ? -1.710 -3.897 20.272 1.00 89.94 147 ASN A CA 1
ATOM 1057 C C . ASN A 1 147 ? -3.160 -3.881 19.754 1.00 89.94 147 ASN A C 1
ATOM 1059 O O . ASN A 1 147 ? -3.816 -4.924 19.772 1.00 89.94 147 ASN A O 1
ATOM 1063 N N . LYS A 1 148 ? -3.678 -2.736 19.290 1.00 92.50 148 LYS A N 1
ATOM 1064 C CA . LYS A 1 148 ? -5.031 -2.612 18.733 1.00 92.50 148 LYS A CA 1
ATOM 1065 C C . LYS A 1 148 ? -4.983 -2.643 17.205 1.00 92.50 148 LYS A C 1
ATOM 1067 O O . LYS A 1 148 ? -4.354 -1.796 16.575 1.00 92.50 148 LYS A O 1
ATOM 1072 N N . MET A 1 149 ? -5.668 -3.619 16.612 1.00 95.06 149 MET A N 1
ATOM 1073 C CA . MET A 1 149 ? -5.870 -3.702 15.164 1.00 95.06 149 MET A CA 1
ATOM 1074 C C . MET A 1 149 ? -7.136 -2.929 14.773 1.00 95.06 149 MET A C 1
ATOM 1076 O O . MET A 1 149 ? -8.208 -3.182 15.321 1.00 95.06 149 MET A O 1
ATOM 1080 N N . LEU A 1 150 ? -7.020 -2.033 13.795 1.00 96.19 150 LEU A N 1
ATOM 1081 C CA . LEU A 1 150 ? -8.123 -1.268 13.221 1.00 96.19 150 LEU A CA 1
ATOM 1082 C C . LEU A 1 150 ? -8.229 -1.565 11.722 1.00 96.19 150 LEU A C 1
ATOM 1084 O O . LEU A 1 150 ? -7.294 -1.310 10.964 1.00 96.19 150 LEU A O 1
ATOM 1088 N N . VAL A 1 151 ? -9.358 -2.120 11.287 1.00 96.88 151 VAL A N 1
ATOM 1089 C CA . VAL A 1 151 ? -9.564 -2.557 9.897 1.00 96.88 151 VAL A CA 1
ATOM 1090 C C . VAL A 1 151 ? -10.437 -1.561 9.140 1.00 96.88 151 VAL A C 1
ATOM 1092 O 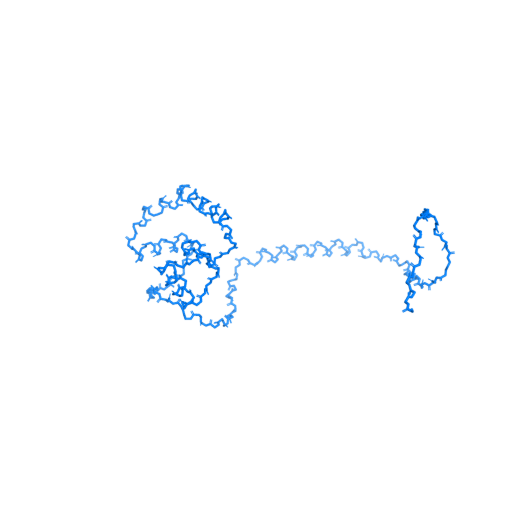O . VAL A 1 151 ? -11.492 -1.148 9.622 1.00 96.88 151 VAL A O 1
ATOM 1095 N N . GLY A 1 152 ? -10.022 -1.233 7.920 1.00 96.44 152 GLY A N 1
ATOM 1096 C CA . GLY A 1 152 ? -10.721 -0.338 7.012 1.00 96.44 152 GLY A CA 1
ATOM 1097 C C . GLY A 1 152 ? -10.356 1.132 7.203 1.00 96.44 152 GLY A C 1
ATOM 1098 O O . GLY A 1 152 ? -9.669 1.530 8.145 1.00 96.44 152 GLY A O 1
ATOM 1099 N N . ALA A 1 153 ? -10.832 1.953 6.267 1.00 97.19 153 ALA A N 1
ATOM 1100 C CA . ALA A 1 153 ? -10.732 3.405 6.344 1.00 97.19 153 ALA A CA 1
ATOM 1101 C C . ALA A 1 153 ? -11.781 3.932 7.336 1.00 97.19 153 ALA A C 1
ATOM 1103 O O . ALA A 1 153 ? -12.886 4.308 6.951 1.00 97.19 153 ALA A O 1
ATOM 1104 N N . GLN A 1 154 ? -11.454 3.871 8.625 1.00 97.31 154 GLN A N 1
ATOM 1105 C CA . GLN A 1 154 ? -12.335 4.335 9.696 1.00 97.31 154 GLN A CA 1
ATOM 1106 C C . GLN A 1 154 ? -12.368 5.873 9.775 1.00 97.31 154 GLN A C 1
ATOM 1108 O O . GLN A 1 154 ? -11.437 6.529 9.299 1.00 97.31 154 GLN A O 1
ATOM 1113 N N . PRO A 1 155 ? -13.408 6.467 10.386 1.00 97.88 155 PRO A N 1
ATOM 1114 C CA . PRO A 1 155 ? -13.433 7.897 10.679 1.00 97.88 155 PRO A CA 1
ATOM 1115 C C . PRO A 1 155 ? -12.261 8.318 11.571 1.00 97.88 155 PRO A C 1
ATOM 1117 O O . PRO A 1 155 ? -11.837 7.561 12.448 1.00 97.88 155 PRO A O 1
ATOM 1120 N N . THR A 1 156 ? -11.763 9.540 11.381 1.00 98.00 156 THR A N 1
ATOM 1121 C CA . THR A 1 156 ? -10.631 10.098 12.140 1.00 98.00 156 THR A CA 1
ATOM 1122 C C . THR A 1 156 ? -10.864 10.055 13.649 1.00 98.00 156 THR A C 1
ATOM 1124 O O . THR A 1 156 ? -9.931 9.804 14.407 1.00 98.00 156 THR A O 1
ATOM 1127 N N . GLU A 1 157 ? -12.103 10.245 14.095 1.00 97.88 157 GLU A N 1
ATOM 1128 C CA . GLU A 1 157 ? -12.489 10.234 15.508 1.00 97.88 157 GLU A CA 1
ATOM 1129 C C . GLU A 1 157 ? -12.137 8.902 16.181 1.00 97.88 157 GLU A C 1
ATOM 1131 O O . GLU A 1 157 ? -11.655 8.900 17.309 1.00 97.88 157 GLU A O 1
ATOM 1136 N N . ILE A 1 158 ? -12.283 7.781 15.463 1.00 97.06 158 ILE A N 1
ATOM 1137 C CA . ILE A 1 158 ? -11.935 6.446 15.969 1.00 97.06 158 ILE A CA 1
ATOM 1138 C C . ILE A 1 158 ? -10.424 6.317 16.172 1.00 97.06 158 ILE A C 1
ATOM 1140 O O . ILE A 1 158 ? -9.974 5.748 17.164 1.00 97.06 158 ILE A O 1
ATOM 1144 N N . PHE A 1 159 ? -9.621 6.867 15.257 1.00 97.38 159 PHE A N 1
ATOM 1145 C CA . PHE A 1 159 ? -8.168 6.892 15.429 1.00 97.38 159 PHE A CA 1
ATOM 1146 C C . PHE A 1 159 ? -7.774 7.713 16.654 1.00 97.38 159 PHE A C 1
ATOM 1148 O O . PHE A 1 159 ? -6.954 7.254 17.445 1.00 97.38 159 PHE A O 1
ATOM 1155 N N . VAL A 1 160 ? -8.359 8.904 16.815 1.00 96.94 160 VAL A N 1
ATOM 1156 C CA . VAL A 1 160 ? -8.08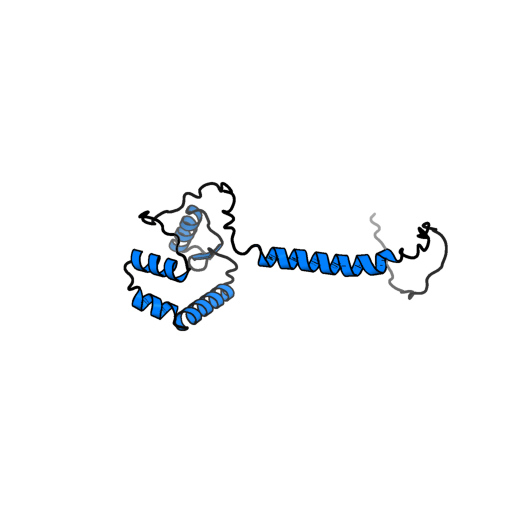0 9.788 17.956 1.00 96.94 160 VAL A CA 1
ATOM 1157 C C . VAL A 1 160 ? -8.439 9.099 19.268 1.00 96.94 160 VAL A C 1
ATOM 1159 O O . VAL A 1 160 ? -7.595 9.045 20.157 1.00 96.94 160 VAL A O 1
ATOM 1162 N N . GLU A 1 161 ? -9.625 8.497 19.362 1.00 95.88 161 GLU A N 1
ATOM 1163 C CA . GLU A 1 161 ? -10.072 7.777 20.559 1.00 95.88 161 GLU A CA 1
ATOM 1164 C C . GLU A 1 161 ? -9.099 6.657 20.949 1.00 95.88 161 GLU A C 1
ATOM 1166 O O . GLU A 1 161 ? -8.666 6.582 22.100 1.00 95.88 161 GLU A O 1
ATOM 1171 N N . ILE A 1 162 ? -8.705 5.811 19.991 1.00 95.31 162 ILE A N 1
ATOM 1172 C CA . ILE A 1 162 ? -7.777 4.703 20.252 1.00 95.31 162 ILE A CA 1
ATOM 1173 C C . ILE A 1 162 ? -6.402 5.238 20.665 1.00 95.31 162 ILE A C 1
ATOM 1175 O O . ILE A 1 162 ? -5.806 4.730 21.611 1.00 95.31 162 ILE A O 1
ATOM 1179 N N . ILE A 1 163 ? -5.888 6.265 19.988 1.00 95.69 163 ILE A N 1
ATOM 1180 C CA . ILE A 1 163 ? -4.579 6.848 20.310 1.00 95.69 163 ILE A CA 1
ATOM 1181 C C . ILE A 1 163 ? -4.590 7.471 21.710 1.00 95.69 163 ILE A C 1
ATOM 1183 O O . ILE A 1 163 ? -3.663 7.241 22.484 1.00 95.69 163 ILE A O 1
ATOM 1187 N N . GLU A 1 164 ? -5.624 8.232 22.065 1.00 95.69 164 GLU A N 1
ATOM 1188 C CA . GLU A 1 164 ? -5.754 8.837 23.395 1.00 95.69 164 GLU A CA 1
ATOM 1189 C C . GLU A 1 164 ? -5.881 7.774 24.491 1.00 95.69 164 GLU A C 1
ATOM 1191 O O . GLU A 1 164 ? -5.258 7.897 25.547 1.00 95.69 164 GLU A O 1
ATOM 1196 N N . ALA A 1 165 ? -6.633 6.704 24.239 1.00 93.94 165 ALA A N 1
ATOM 1197 C CA . ALA A 1 165 ? -6.741 5.556 25.133 1.00 93.94 165 ALA A CA 1
ATOM 1198 C C . ALA A 1 165 ? -5.361 4.906 25.383 1.00 93.94 165 ALA A C 1
ATOM 1200 O O . ALA A 1 165 ? -4.923 4.759 26.529 1.00 93.94 165 ALA A O 1
ATOM 1201 N N . GLU A 1 166 ? -4.619 4.613 24.314 1.00 94.25 166 GLU A N 1
ATOM 1202 C CA . GLU A 1 166 ? -3.286 4.007 24.387 1.00 94.25 166 GLU A CA 1
ATOM 1203 C C . GLU A 1 166 ? -2.255 4.915 25.087 1.00 94.25 166 GLU A C 1
ATOM 1205 O O . GLU A 1 166 ? -1.427 4.430 25.860 1.00 94.25 166 GLU A O 1
ATOM 1210 N N . LEU A 1 167 ? -2.328 6.237 24.898 1.00 94.75 167 LEU A N 1
ATOM 1211 C CA . LEU A 1 167 ? -1.468 7.204 25.597 1.00 94.75 167 LEU A CA 1
ATOM 1212 C C . LEU A 1 167 ? -1.781 7.314 27.097 1.00 94.75 167 LEU A C 1
ATOM 1214 O O . LEU A 1 167 ? -0.877 7.568 27.894 1.00 94.75 167 LEU A O 1
ATOM 1218 N N . ASN A 1 168 ? -3.037 7.096 27.491 1.00 93.94 168 ASN A N 1
ATOM 1219 C CA . ASN A 1 168 ? -3.480 7.130 28.886 1.00 93.94 168 ASN A CA 1
ATOM 1220 C C . ASN A 1 168 ? -3.279 5.791 29.622 1.00 93.94 168 ASN A C 1
ATOM 1222 O O . ASN A 1 168 ? -3.666 5.664 30.785 1.00 93.94 168 ASN A O 1
ATOM 1226 N N . GLY A 1 169 ? -2.654 4.803 28.971 1.00 85.31 169 GLY A N 1
ATOM 1227 C CA . GLY A 1 169 ? -2.322 3.511 29.569 1.00 85.31 169 GLY A CA 1
ATOM 1228 C C . GLY A 1 169 ? -3.531 2.599 29.746 1.00 85.31 169 GLY A C 1
ATOM 1229 O O . GLY A 1 169 ? -3.645 1.946 30.785 1.00 85.31 169 GLY A O 1
ATOM 1230 N N . SER A 1 170 ? -4.444 2.584 28.767 1.00 72.00 170 SER A N 1
ATOM 1231 C CA . SER A 1 170 ? -5.659 1.769 28.803 1.00 72.00 170 SER A CA 1
ATOM 1232 C C . SER A 1 170 ? -5.420 0.350 29.337 1.00 72.00 170 SER A C 1
ATOM 1234 O O . SER A 1 170 ? -4.508 -0.338 28.869 1.00 72.00 170 SER A O 1
ATOM 1236 N N . PRO A 1 171 ? -6.242 -0.115 30.301 1.00 62.62 171 PRO A N 1
ATOM 1237 C CA . PRO A 1 171 ? -6.189 -1.493 30.757 1.00 62.62 171 PRO A CA 1
ATOM 1238 C C . PRO A 1 171 ? -6.598 -2.381 29.581 1.00 62.62 171 PRO A C 1
ATOM 1240 O O . PRO A 1 171 ? -7.684 -2.230 29.023 1.00 62.62 171 PRO A O 1
ATOM 1243 N N . THR A 1 172 ? -5.655 -3.224 29.176 1.00 58.16 172 THR A N 1
ATOM 1244 C CA . THR A 1 172 ? -5.687 -4.108 28.004 1.00 58.16 172 THR A CA 1
ATOM 1245 C C . THR A 1 172 ? -6.961 -4.919 27.864 1.00 58.16 172 THR A C 1
ATOM 1247 O O . THR A 1 172 ? -7.349 -5.542 28.881 1.00 58.16 172 THR A O 1
#

pLDDT: mean 75.5, std 20.11, range [41.12, 98.0]

Foldseek 3Di:
DDDDDDDDDDDDDDDDDDDDDDDDDDPPPPPPPDPDPPVCVVCVVVVVVVVVCVVVVVVVVPPDDPPPPDDPPDPDPPDDDPDDPDDDPDQPDPLSVVLVVCVVVPHDSVVVVVVVPDCVVVVVVVVVVVVCVVVVNPDPPWDDPDPDIDDDDDDPVVVVVVNVCVVVPHDD

Secondary structure (DSSP, 8-state):
------------PPPP--PPP-------------PPPTHHHHHHHHHHHHHHHHHHHHHHH-SS------------------S--S--PPPSSHHHHHHHHHHHTT--HHHHHHHHTSHHHHHHHHHHHHHHHHTT--SSSEEEETTEEEESS--HHHHHHHHHHHHTT---

Sequence (172 aa):
MTNEEPGQPEPTEPGPPQADENEAAVPAATSPGGRSPIWTQFLTPLAVVIGAVIVAGTIWYTDDEPVAPAAVVSPELDAVSAAPTTGAVSPTTVLDALLGYAQQVDIDTSQFRTCLASDSAATIVNDHLARGADYGVTGTPTFFINNKMLVGAQPTEIFVEIIEAELNGSPT